Protein AF-A0A2A5HMF5-F1 (afdb_monomer)

Mean predicted aligned error: 12.44 Å

Sequence (47 aa):
MFKPDLSEVEKFDKNKLKKIETKEKNVLPTKEVIEEEKKEQLEKRGE

Secondary structure (DSSP, 8-state):
-PPP--HHHHH--GGGS---------PPPPHHHHHHHHHHHHHTT--

pLDDT: mean 79.16, std 8.37, range [52.22, 87.88]

Solvent-accessible surface area (backbone atoms only — not comparable to full-atom values): 3330 Å² total; per-residue (Å²): 137,88,76,82,84,57,68,63,71,79,68,58,62,73,82,77,52,80,92,68,88,79,80,79,82,79,71,76,78,50,74,66,55,54,51,51,52,53,50,52,59,52,56,70,70,75,113

Structure (mmCIF, N/CA/C/O backbone):
data_AF-A0A2A5HMF5-F1
#
_entry.id   AF-A0A2A5HMF5-F1
#
loop_
_atom_site.group_PDB
_atom_site.id
_atom_site.type_symbol
_atom_site.label_atom_id
_atom_site.label_alt_id
_atom_site.label_comp_id
_atom_site.label_asym_id
_atom_site.label_entity_id
_atom_site.label_seq_id
_atom_site.pdbx_PDB_ins_code
_atom_site.Cartn_x
_atom_site.Cartn_y
_atom_site.Cartn_z
_atom_site.occupancy
_atom_site.B_iso_or_equiv
_atom_site.auth_seq_id
_atom_site.auth_comp_id
_atom_site.auth_asym_id
_atom_site.auth_atom_id
_atom_site.pdbx_PDB_model_num
ATOM 1 N N . MET A 1 1 ? 31.373 -15.073 -7.795 1.00 57.38 1 MET A N 1
ATOM 2 C CA . MET A 1 1 ? 30.379 -14.126 -7.245 1.00 57.38 1 MET A CA 1
ATOM 3 C C . MET A 1 1 ? 29.624 -13.538 -8.429 1.00 57.38 1 MET A C 1
ATOM 5 O O . MET A 1 1 ? 30.211 -12.770 -9.177 1.00 57.38 1 MET A O 1
ATOM 9 N N . PHE A 1 2 ? 28.402 -14.003 -8.691 1.00 65.38 2 PHE A N 1
ATOM 10 C CA . PHE A 1 2 ? 27.604 -13.559 -9.838 1.00 65.38 2 PHE A CA 1
ATOM 11 C C . PHE A 1 2 ? 26.828 -12.312 -9.407 1.00 65.38 2 PHE A C 1
ATOM 13 O O . PHE A 1 2 ? 26.058 -12.380 -8.450 1.00 65.38 2 PHE A O 1
ATOM 20 N N . LYS A 1 3 ? 27.090 -11.161 -10.034 1.00 76.00 3 LYS A N 1
ATOM 21 C CA . LYS A 1 3 ? 26.289 -9.953 -9.818 1.00 76.00 3 LYS A CA 1
ATOM 22 C C . LYS A 1 3 ? 25.188 -9.950 -10.878 1.00 76.00 3 LYS A C 1
ATOM 24 O O . LYS A 1 3 ? 25.535 -10.064 -12.052 1.00 76.00 3 LYS A O 1
ATOM 29 N N . PRO A 1 4 ? 23.903 -9.878 -10.497 1.00 79.88 4 PRO A N 1
ATOM 30 C CA . PRO A 1 4 ? 22.836 -9.773 -11.479 1.00 79.88 4 PRO A CA 1
ATOM 31 C C . PRO A 1 4 ? 23.003 -8.467 -12.258 1.00 79.88 4 PRO A C 1
ATOM 33 O O . PRO A 1 4 ? 23.335 -7.432 -11.677 1.00 79.88 4 PRO A O 1
ATOM 36 N N . ASP A 1 5 ? 22.802 -8.532 -13.570 1.00 80.44 5 ASP A N 1
ATOM 37 C CA . ASP A 1 5 ?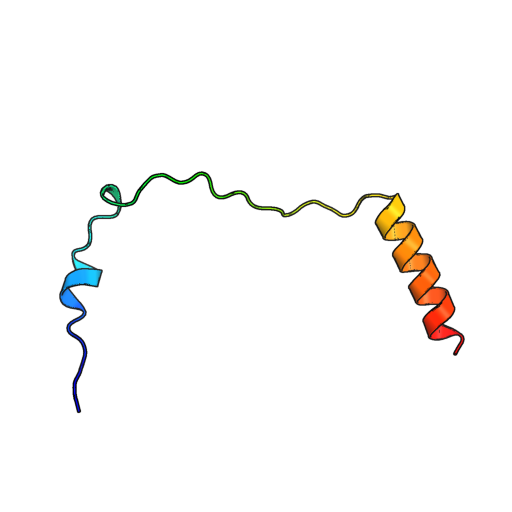 22.759 -7.340 -14.407 1.00 80.44 5 ASP A CA 1
ATOM 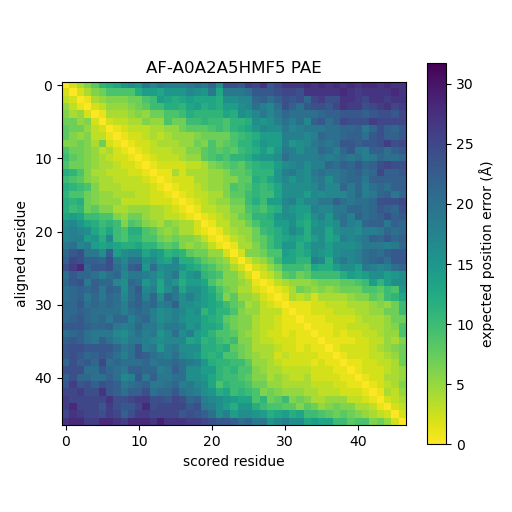38 C C . ASP A 1 5 ? 21.472 -6.560 -14.095 1.00 80.44 5 ASP A C 1
ATOM 40 O O . ASP A 1 5 ? 20.364 -7.057 -14.290 1.00 80.44 5 ASP A O 1
ATOM 44 N N . LEU A 1 6 ? 21.625 -5.354 -13.544 1.00 82.19 6 LEU A N 1
ATOM 45 C CA . LEU A 1 6 ? 20.531 -4.455 -13.155 1.00 82.19 6 LEU A CA 1
ATOM 46 C C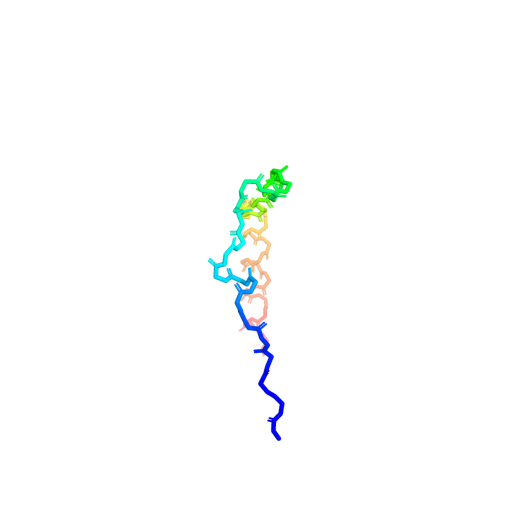 . LEU A 1 6 ? 20.238 -3.396 -14.228 1.00 82.19 6 LEU A C 1
ATOM 48 O O . LEU A 1 6 ? 19.337 -2.577 -14.045 1.00 82.19 6 LEU A O 1
ATOM 52 N N . SER A 1 7 ? 20.953 -3.427 -15.358 1.00 82.62 7 SER A N 1
ATOM 53 C CA . SER A 1 7 ? 20.811 -2.457 -16.454 1.00 82.62 7 SER A CA 1
ATOM 54 C C . SER A 1 7 ? 19.383 -2.384 -17.003 1.00 82.62 7 SER A C 1
ATOM 56 O O . SER A 1 7 ? 18.946 -1.340 -17.491 1.00 82.62 7 SER A O 1
ATOM 58 N N . GLU A 1 8 ? 18.642 -3.491 -16.928 1.00 80.06 8 GLU A N 1
ATOM 59 C CA . GLU A 1 8 ? 17.242 -3.554 -17.348 1.00 80.06 8 GLU A CA 1
ATOM 60 C C . GLU A 1 8 ? 16.316 -2.784 -16.406 1.00 80.06 8 GLU A C 1
ATOM 62 O O . GLU A 1 8 ? 15.375 -2.149 -16.873 1.00 80.06 8 GLU A O 1
ATOM 67 N N . VAL A 1 9 ? 16.603 -2.776 -15.101 1.00 81.88 9 VAL A N 1
ATOM 68 C CA . VAL A 1 9 ? 15.811 -2.047 -14.099 1.00 81.88 9 VAL A CA 1
ATOM 69 C C . VAL A 1 9 ? 15.979 -0.537 -14.273 1.00 81.88 9 VAL A C 1
ATOM 71 O O . VAL A 1 9 ? 15.003 0.201 -14.165 1.00 81.88 9 VAL A O 1
ATOM 74 N N . GLU A 1 10 ? 17.189 -0.074 -14.603 1.00 81.88 10 GLU A N 1
ATOM 75 C CA . GLU A 1 10 ? 17.473 1.351 -14.836 1.00 81.88 10 GLU A CA 1
ATOM 76 C C . GLU A 1 10 ? 16.764 1.906 -16.080 1.00 81.88 10 GLU A C 1
ATOM 78 O O . GLU A 1 10 ? 16.341 3.062 -16.094 1.00 81.88 10 GLU A O 1
ATOM 83 N N . LYS A 1 11 ? 16.620 1.086 -17.128 1.00 87.50 11 LYS A N 1
ATOM 84 C CA . LYS A 1 11 ? 16.060 1.490 -18.431 1.00 87.50 11 LYS A CA 1
ATOM 85 C C . LYS A 1 11 ? 14.590 1.113 -18.608 1.00 87.50 11 LYS A C 1
ATOM 87 O O . LYS A 1 11 ? 14.012 1.370 -19.667 1.00 87.50 11 LYS A O 1
ATOM 92 N N . PHE A 1 12 ? 13.986 0.468 -17.615 1.00 86.50 12 PHE A N 1
ATOM 93 C CA . PHE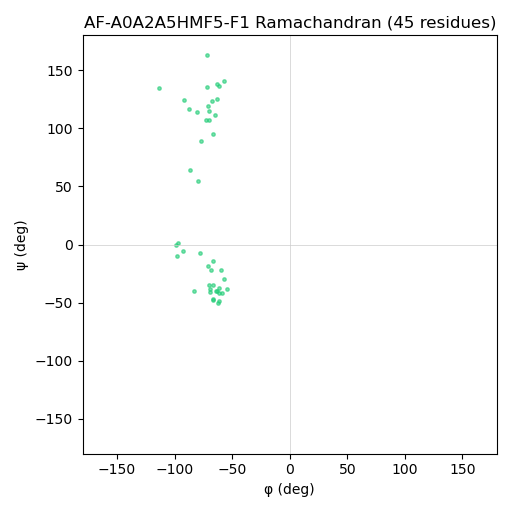 A 1 12 ? 12.619 -0.013 -17.717 1.00 86.50 12 PHE A CA 1
ATOM 94 C C . PHE A 1 12 ? 11.619 1.151 -17.792 1.00 86.50 12 PHE A C 1
ATOM 96 O O . PHE A 1 12 ? 11.533 2.000 -16.904 1.00 86.50 12 PHE A O 1
ATOM 103 N N . ASP A 1 13 ? 10.816 1.164 -18.854 1.00 86.44 13 ASP A N 1
ATOM 104 C CA . ASP A 1 13 ? 9.773 2.164 -19.063 1.00 86.44 13 ASP A CA 1
ATOM 105 C C . ASP A 1 13 ? 8.518 1.826 -18.245 1.00 86.44 13 ASP A C 1
ATOM 107 O O . ASP A 1 13 ? 7.810 0.852 -18.517 1.00 86.44 13 ASP A O 1
ATOM 111 N N . LYS A 1 14 ? 8.205 2.682 -17.269 1.00 84.19 14 LYS A N 1
ATOM 112 C CA . LYS A 1 14 ? 7.036 2.554 -16.388 1.00 84.19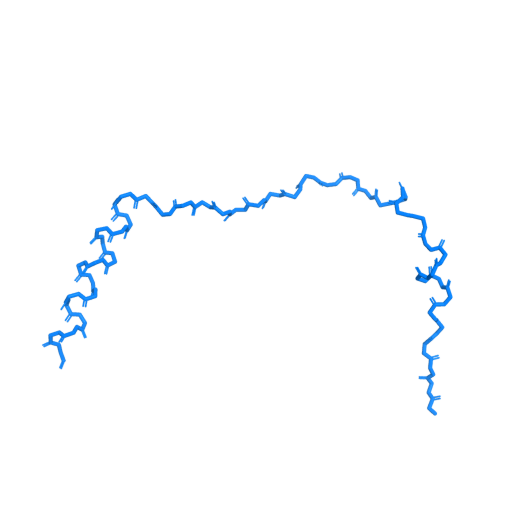 14 LYS A CA 1
ATOM 113 C C . LYS A 1 14 ? 5.708 2.560 -17.150 1.00 84.19 14 LYS A C 1
ATOM 115 O O . LYS A 1 14 ? 4.728 2.024 -16.642 1.00 84.19 14 LYS A O 1
ATOM 120 N N . ASN A 1 15 ? 5.661 3.105 -18.368 1.00 85.06 15 ASN A N 1
ATOM 121 C CA . ASN A 1 15 ? 4.452 3.104 -19.196 1.00 85.06 15 ASN A CA 1
ATOM 122 C C . ASN A 1 15 ? 4.098 1.714 -19.746 1.00 85.06 15 ASN A C 1
ATOM 124 O O . ASN A 1 15 ? 2.954 1.483 -20.130 1.00 85.06 15 ASN A O 1
ATOM 128 N N . LYS A 1 16 ? 5.055 0.775 -19.755 1.00 85.94 16 LYS A N 1
ATOM 129 C CA . LYS A 1 16 ? 4.820 -0.630 -20.122 1.00 85.94 16 LYS A CA 1
ATOM 130 C C . LYS A 1 16 ? 4.161 -1.436 -18.997 1.00 85.94 16 LYS A C 1
ATOM 132 O O . LYS A 1 16 ? 3.782 -2.586 -19.216 1.00 85.94 16 LYS A O 1
ATOM 137 N N . LEU A 1 17 ? 4.013 -0.861 -17.798 1.00 86.69 17 LEU A N 1
ATOM 138 C CA . LEU A 1 17 ? 3.273 -1.485 -16.705 1.00 86.69 17 LEU A CA 1
ATOM 139 C C . LEU A 1 17 ? 1.775 -1.451 -17.002 1.00 86.69 17 LEU A C 1
ATOM 141 O O . LEU A 1 17 ? 1.214 -0.431 -17.405 1.00 86.69 17 LEU A O 1
ATOM 145 N N . LYS A 1 18 ? 1.100 -2.574 -16.752 1.00 83.81 18 LYS A N 1
ATOM 146 C CA . LYS A 1 18 ? -0.361 -2.624 -16.805 1.00 83.81 18 LYS A CA 1
ATOM 147 C C . LYS A 1 18 ? -0.914 -1.689 -15.734 1.00 83.81 18 LYS A C 1
ATOM 149 O O . LYS A 1 18 ? -0.582 -1.836 -14.559 1.00 83.81 18 LYS A O 1
ATOM 154 N N . LYS A 1 19 ? -1.776 -0.754 -16.136 1.00 81.81 19 LYS A N 1
ATOM 155 C CA . LYS A 1 19 ? -2.535 0.062 -15.187 1.00 81.81 19 LYS A CA 1
ATOM 156 C C . LYS A 1 19 ? -3.472 -0.864 -14.425 1.00 81.81 19 LYS A C 1
ATOM 158 O O . LYS A 1 19 ? -4.391 -1.435 -15.006 1.00 81.81 19 LYS A O 1
ATOM 163 N N . ILE A 1 20 ? -3.193 -1.030 -13.144 1.00 80.25 20 ILE A N 1
ATOM 164 C CA . ILE A 1 20 ? -4.049 -1.744 -12.213 1.00 80.25 20 ILE A CA 1
ATOM 165 C C . ILE A 1 20 ? -4.581 -0.736 -11.203 1.00 80.25 20 ILE A C 1
ATOM 167 O O . ILE A 1 20 ? -3.844 0.121 -10.720 1.00 80.25 20 ILE A O 1
ATOM 171 N N . GLU A 1 21 ? -5.876 -0.814 -10.924 1.00 71.50 21 GLU A N 1
ATOM 172 C CA . GLU A 1 21 ? -6.475 -0.087 -9.814 1.00 71.50 21 GLU A CA 1
ATOM 173 C C . GLU A 1 21 ? -6.027 -0.768 -8.516 1.00 71.50 21 GLU A C 1
ATOM 175 O O . GLU A 1 21 ? -6.438 -1.892 -8.207 1.00 71.50 21 GLU A O 1
ATOM 180 N N . THR A 1 22 ? -5.132 -0.119 -7.773 1.00 76.19 22 THR A N 1
ATOM 181 C CA . THR A 1 22 ? -4.717 -0.601 -6.457 1.00 76.19 22 THR A CA 1
ATOM 182 C C . THR A 1 22 ? -5.886 -0.434 -5.493 1.00 76.19 22 THR A C 1
ATOM 184 O O . THR A 1 22 ? -6.213 0.677 -5.086 1.00 76.19 22 THR A O 1
ATOM 187 N N . LYS A 1 23 ? -6.529 -1.545 -5.121 1.00 71.00 23 LYS A N 1
ATOM 188 C CA . LYS A 1 23 ? -7.575 -1.554 -4.093 1.00 71.00 23 LYS A CA 1
ATOM 189 C C . LYS A 1 23 ? -6.929 -1.469 -2.714 1.00 71.00 23 LYS A C 1
ATOM 191 O O . LYS A 1 23 ? -6.624 -2.492 -2.104 1.00 71.00 23 LYS A O 1
ATOM 196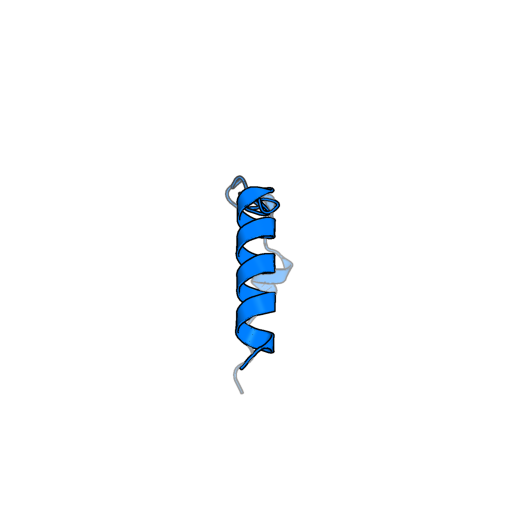 N N . GLU A 1 24 ? -6.714 -0.250 -2.237 1.00 67.31 24 GLU A N 1
ATOM 197 C CA . GLU A 1 24 ? -6.323 0.016 -0.856 1.00 67.31 24 GLU A CA 1
ATOM 198 C C . GLU A 1 24 ? -7.491 -0.358 0.071 1.00 67.31 24 GLU A C 1
ATOM 200 O O . GLU A 1 24 ? -8.431 0.407 0.271 1.00 67.31 24 GLU A O 1
ATOM 205 N N . LYS A 1 25 ? -7.474 -1.582 0.611 1.00 64.50 25 LYS A N 1
ATOM 206 C CA . LYS A 1 25 ? -8.456 -2.042 1.605 1.00 64.50 25 LYS A CA 1
ATOM 207 C C . LYS A 1 25 ? -8.108 -1.519 3.002 1.00 64.50 25 LYS A C 1
ATOM 209 O O . LYS A 1 25 ? -8.010 -2.295 3.944 1.00 64.50 25 LYS A O 1
ATOM 214 N N . ASN A 1 26 ? -7.953 -0.208 3.140 1.00 67.00 26 ASN A N 1
ATOM 215 C CA . ASN A 1 26 ? -7.920 0.452 4.442 1.00 67.00 26 ASN A CA 1
ATOM 216 C C . ASN A 1 26 ? -9.358 0.768 4.869 1.00 67.00 26 ASN A C 1
ATOM 218 O O . ASN A 1 26 ? -9.766 1.924 4.955 1.00 67.00 26 ASN A O 1
ATOM 222 N N . VAL A 1 27 ? -10.165 -0.279 5.075 1.00 69.94 27 VAL A N 1
ATOM 223 C CA . VAL A 1 27 ? -11.486 -0.101 5.683 1.00 69.94 27 VAL A CA 1
ATOM 224 C C . VAL A 1 27 ? -11.274 0.251 7.149 1.00 69.94 27 VAL A C 1
ATOM 226 O O . VAL A 1 27 ? -10.657 -0.507 7.894 1.00 69.94 27 VAL A O 1
ATOM 229 N N . LEU A 1 28 ? -11.747 1.429 7.555 1.00 77.19 28 LEU A N 1
ATOM 230 C CA . LEU A 1 28 ? -11.817 1.756 8.973 1.00 77.19 28 LEU A CA 1
ATOM 231 C C . LEU A 1 28 ? -12.750 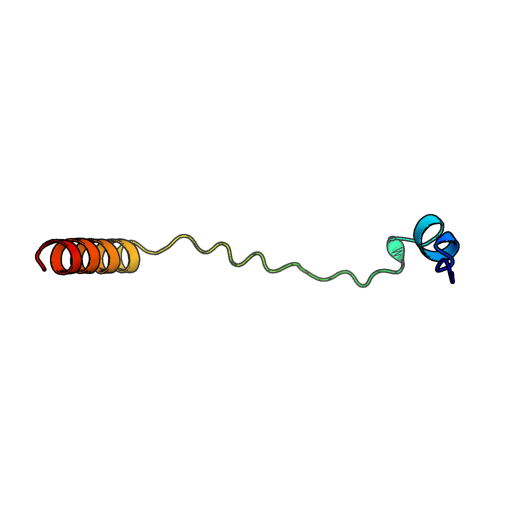0.739 9.643 1.00 77.19 28 LEU A C 1
ATOM 233 O O . LEU A 1 28 ? -13.800 0.425 9.066 1.00 77.19 28 LEU A O 1
ATOM 237 N N . PRO A 1 29 ? -12.390 0.210 10.823 1.00 81.38 29 PRO A N 1
ATOM 238 C CA . PRO A 1 29 ? -13.281 -0.680 11.549 1.00 81.38 29 PRO A CA 1
ATOM 239 C C . PRO A 1 29 ? -14.612 0.035 11.813 1.00 81.38 29 PRO A C 1
ATOM 241 O O . PRO A 1 29 ? -14.655 1.242 12.075 1.00 81.38 29 PRO A O 1
ATOM 244 N N . THR A 1 30 ? -15.718 -0.697 11.695 1.00 81.12 30 THR A N 1
ATOM 245 C CA . THR A 1 30 ? -17.043 -0.163 12.021 1.00 81.12 30 THR A CA 1
ATOM 246 C C . THR A 1 30 ? -17.180 0.000 13.536 1.00 81.12 30 THR A C 1
ATOM 248 O O . THR A 1 30 ? -16.422 -0.580 14.313 1.00 81.12 30 THR A O 1
ATOM 251 N N . LYS A 1 31 ? -18.169 0.790 13.976 1.00 83.12 31 LYS A N 1
ATOM 252 C CA . LYS A 1 31 ? -18.454 0.977 15.410 1.00 83.12 31 LYS A CA 1
ATOM 253 C C . LYS A 1 31 ? -18.667 -0.357 16.134 1.00 83.12 31 LYS A C 1
ATOM 255 O O . LYS A 1 31 ? -18.189 -0.512 17.246 1.00 83.12 31 LYS A O 1
ATOM 260 N N . GLU A 1 32 ? -19.321 -1.307 15.469 1.00 85.44 32 GLU A N 1
ATOM 261 C CA . GLU A 1 32 ? -19.577 -2.658 15.981 1.00 85.44 32 GLU A CA 1
ATOM 262 C C . GLU A 1 32 ? -18.273 -3.417 16.260 1.00 85.44 32 GLU A C 1
ATOM 264 O O . GLU A 1 32 ? -18.093 -3.921 17.363 1.00 85.44 32 GLU A O 1
ATOM 269 N N . VAL A 1 33 ? -17.329 -3.415 15.309 1.00 86.81 33 VAL A N 1
ATOM 270 C CA . VAL A 1 33 ? -16.017 -4.071 15.470 1.00 86.81 33 VAL A CA 1
ATOM 271 C C . VAL A 1 33 ? -15.234 -3.445 16.626 1.00 86.81 33 VAL A C 1
ATOM 273 O O . VAL A 1 33 ? -14.661 -4.156 17.444 1.00 86.81 33 VAL A O 1
ATOM 276 N N . ILE A 1 34 ? -15.265 -2.115 16.748 1.00 86.69 34 ILE A N 1
ATOM 277 C CA . ILE A 1 34 ? -14.586 -1.396 17.838 1.00 86.69 34 ILE A CA 1
ATOM 278 C C . ILE A 1 34 ? -15.193 -1.750 19.207 1.00 86.69 34 ILE A C 1
ATOM 280 O O . ILE A 1 34 ? -14.467 -1.876 20.195 1.00 86.69 34 ILE A O 1
ATOM 284 N N . GLU A 1 35 ? -16.518 -1.877 19.298 1.00 87.31 35 GLU A N 1
ATOM 285 C CA . GLU A 1 35 ? -17.200 -2.247 20.544 1.00 87.31 35 GLU A CA 1
ATOM 286 C C . GLU A 1 35 ? -16.930 -3.701 20.942 1.00 87.31 35 GLU A C 1
ATOM 288 O O . GLU A 1 35 ? -16.682 -3.970 22.121 1.00 87.31 35 GLU A O 1
ATOM 293 N N . GLU A 1 36 ? -16.923 -4.615 19.972 1.00 87.88 36 GLU A N 1
ATOM 294 C CA . GLU A 1 36 ? -16.587 -6.023 20.182 1.00 87.88 36 GLU A CA 1
ATOM 295 C C . GLU A 1 36 ? -15.143 -6.182 20.675 1.00 87.88 36 GLU A C 1
ATOM 297 O O . GLU A 1 36 ? -14.924 -6.770 21.737 1.00 87.88 36 GLU A O 1
ATOM 302 N N . GLU A 1 37 ? -14.171 -5.556 20.000 1.00 86.62 37 GLU A N 1
ATOM 303 C CA . GLU A 1 37 ? -12.768 -5.555 20.434 1.00 86.62 37 GLU A CA 1
ATOM 304 C C . GLU A 1 37 ? -12.615 -4.953 21.834 1.00 86.62 37 GLU A C 1
ATOM 306 O O . GLU A 1 37 ? -11.880 -5.475 22.673 1.00 86.62 37 GLU A O 1
ATOM 311 N N . LYS A 1 38 ? -13.328 -3.861 22.133 1.00 86.69 38 LYS A N 1
ATOM 312 C CA . LYS A 1 38 ? -13.288 -3.234 23.459 1.00 86.69 38 LYS A CA 1
ATOM 313 C C . LYS A 1 38 ? -13.811 -4.170 24.547 1.00 86.69 38 LYS A C 1
ATOM 315 O O . LYS A 1 38 ? -13.246 -4.181 25.642 1.00 86.69 38 LYS A O 1
ATOM 320 N N . LYS A 1 39 ? -14.877 -4.927 24.275 1.00 86.81 39 LYS A N 1
ATOM 321 C CA . LYS A 1 39 ? -15.423 -5.914 25.213 1.00 86.81 39 LYS A CA 1
ATOM 322 C C . LYS A 1 39 ? -14.437 -7.062 25.422 1.00 86.81 39 LYS A C 1
ATOM 324 O O . LYS A 1 39 ? -14.116 -7.379 26.565 1.00 86.81 39 LYS A O 1
ATOM 329 N N . GLU A 1 40 ? -13.895 -7.609 24.340 1.00 85.50 40 GLU A N 1
ATOM 330 C 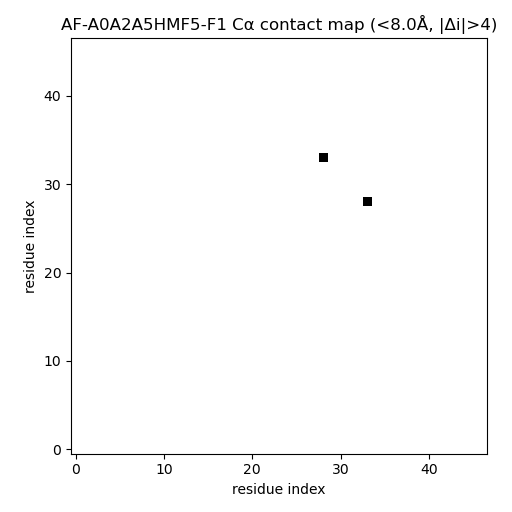CA . GLU A 1 40 ? -12.922 -8.700 24.397 1.00 85.50 40 GLU A CA 1
ATOM 331 C C . GLU A 1 40 ? -11.642 -8.282 25.155 1.00 85.50 40 GLU A C 1
ATOM 333 O O . GLU A 1 40 ? -11.110 -9.039 25.962 1.00 85.50 40 GLU A O 1
ATOM 338 N N . GLN A 1 41 ? -11.183 -7.036 24.991 1.00 83.12 41 GLN A N 1
ATOM 339 C CA . GLN A 1 41 ? -10.052 -6.444 25.730 1.00 83.12 41 GLN A CA 1
ATOM 340 C C . GLN A 1 41 ? -10.321 -6.202 27.224 1.00 83.12 41 GLN A C 1
ATOM 342 O O . GLN A 1 41 ? -9.389 -6.008 28.013 1.00 83.12 41 GLN A O 1
ATOM 347 N N . LEU A 1 42 ? -11.586 -6.097 27.626 1.00 82.94 42 LEU A N 1
AT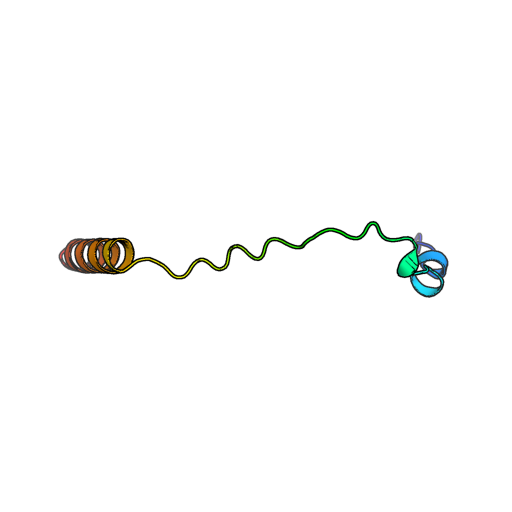OM 348 C CA . LEU A 1 42 ? -11.960 -6.001 29.036 1.00 82.94 42 LEU A CA 1
ATOM 349 C C . LEU A 1 42 ? -12.018 -7.391 29.669 1.00 82.94 42 LEU A C 1
ATOM 351 O O . LEU A 1 42 ? -11.520 -7.551 30.778 1.00 82.94 42 LEU A O 1
ATOM 355 N N . GLU A 1 43 ? -12.538 -8.387 28.948 1.00 79.56 43 GLU A N 1
ATOM 356 C CA . GLU A 1 43 ? -12.578 -9.783 29.401 1.00 79.56 43 GLU A CA 1
ATOM 357 C C . GLU A 1 43 ? -11.164 -10.381 29.515 1.00 79.56 43 GLU A C 1
ATOM 359 O O . GLU A 1 43 ? -10.806 -10.886 30.574 1.00 79.56 43 GLU A O 1
ATOM 364 N N . LYS A 1 44 ? -10.298 -10.194 28.509 1.00 76.69 44 LYS A N 1
ATOM 365 C CA . LYS A 1 44 ? -8.906 -10.701 28.508 1.00 76.69 44 LYS A CA 1
ATOM 366 C C . LYS A 1 44 ? -7.973 -10.071 29.544 1.00 76.69 44 LYS A C 1
ATOM 368 O O . LYS A 1 44 ? -6.865 -10.550 29.743 1.00 76.69 44 LYS A O 1
ATOM 373 N N . ARG A 1 45 ? -8.369 -8.951 30.147 1.00 73.56 45 ARG A N 1
ATOM 374 C CA . ARG A 1 45 ? -7.591 -8.248 31.183 1.00 73.56 45 ARG A CA 1
ATOM 375 C C . ARG A 1 45 ? -8.065 -8.588 32.597 1.00 73.56 45 ARG A C 1
ATOM 377 O O . ARG A 1 45 ? -7.432 -8.166 33.561 1.00 73.56 45 ARG A O 1
ATOM 384 N N . GLY A 1 46 ? -9.196 -9.282 32.708 1.00 66.44 46 GLY A N 1
ATOM 385 C CA . GLY A 1 46 ? -9.733 -9.787 33.968 1.00 66.44 46 GLY A CA 1
ATOM 386 C C . GLY A 1 46 ? -9.295 -11.215 34.308 1.00 66.44 46 GLY A C 1
ATOM 387 O O . GLY A 1 46 ? -9.621 -11.669 35.402 1.00 66.44 46 GLY A O 1
ATOM 388 N N . GLU A 1 47 ? -8.584 -11.893 33.402 1.00 52.22 47 GLU A N 1
ATOM 389 C CA . GLU A 1 47 ? -7.879 -13.167 33.630 1.00 52.22 47 GLU A CA 1
ATOM 390 C C . GLU A 1 47 ? -6.411 -12.919 34.009 1.00 52.22 47 GLU A C 1
ATOM 392 O O . GLU A 1 47 ? -5.912 -13.639 34.905 1.00 52.22 47 GLU A O 1
#

Foldseek 3Di:
DDDDDCVCVVPPDPVPDDDDDPPPPPDDDDPVRVVVVVVVVVVVVVD

Radius of gyration: 23.69 Å; Cα contacts (8 Å, |Δi|>4): 1; chains: 1; bounding box: 50×17×54 Å